Protein AF-A0A7L5T2L1-F1 (afdb_monomer_lite)

Structure (mmCIF, N/CA/C/O backbone):
data_AF-A0A7L5T2L1-F1
#
_entry.id   AF-A0A7L5T2L1-F1
#
loop_
_atom_site.group_PDB
_atom_site.id
_atom_site.type_symbol
_atom_site.label_atom_id
_atom_site.label_alt_id
_atom_site.label_comp_id
_atom_site.label_asym_id
_atom_site.label_entity_id
_atom_site.label_seq_id
_atom_site.pdbx_PDB_ins_code
_atom_site.Cartn_x
_atom_site.Cartn_y
_atom_site.Cartn_z
_atom_site.occupancy
_atom_site.B_iso_or_equiv
_atom_site.auth_seq_id
_atom_site.auth_comp_id
_atom_site.auth_asym_id
_atom_site.auth_atom_id
_atom_site.pdbx_PD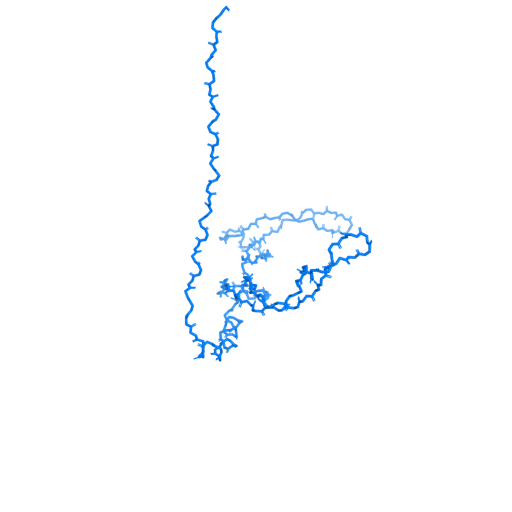B_model_num
ATOM 1 N N . MET A 1 1 ? -0.432 4.960 -7.953 1.00 74.12 1 MET A N 1
ATOM 2 C CA . MET A 1 1 ? 0.563 3.987 -8.406 1.00 74.12 1 MET A CA 1
ATOM 3 C C . MET A 1 1 ? 1.934 4.625 -8.351 1.00 74.12 1 MET A C 1
ATOM 5 O O . MET A 1 1 ? 2.113 5.667 -8.980 1.00 74.12 1 MET A O 1
ATOM 9 N N . ALA A 1 2 ? 2.849 4.062 -7.569 1.00 75.38 2 ALA A N 1
ATOM 10 C CA . ALA A 1 2 ? 4.249 4.434 -7.547 1.00 75.38 2 ALA A CA 1
ATOM 11 C C . ALA A 1 2 ? 4.890 4.053 -8.883 1.00 75.38 2 ALA A C 1
ATOM 13 O O . ALA A 1 2 ? 4.734 2.944 -9.399 1.00 75.38 2 ALA A O 1
ATOM 14 N N . VAL A 1 3 ? 5.604 5.005 -9.474 1.00 84.06 3 VAL A N 1
ATOM 15 C CA . VAL A 1 3 ? 6.258 4.818 -10.764 1.00 84.06 3 VAL A CA 1
ATOM 16 C C . VAL A 1 3 ? 7.718 5.219 -10.672 1.00 84.06 3 VAL A C 1
ATOM 18 O O . VAL A 1 3 ? 8.058 6.174 -9.975 1.00 84.06 3 VAL A O 1
ATOM 21 N N . ARG A 1 4 ? 8.583 4.494 -11.380 1.00 83.12 4 ARG A N 1
ATOM 22 C CA . ARG A 1 4 ? 10.009 4.817 -11.482 1.00 83.12 4 ARG A CA 1
ATOM 23 C C . ARG A 1 4 ? 10.441 4.893 -12.938 1.00 83.12 4 ARG A C 1
ATOM 25 O O . ARG A 1 4 ? 9.880 4.215 -13.796 1.00 83.12 4 ARG A O 1
ATOM 32 N N . PHE A 1 5 ? 11.439 5.724 -13.208 1.00 85.62 5 PHE A N 1
ATOM 33 C CA . PHE A 1 5 ? 12.090 5.780 -14.510 1.00 85.62 5 PHE A CA 1
ATOM 34 C C . PHE A 1 5 ? 13.153 4.683 -14.583 1.00 85.62 5 PHE A C 1
ATOM 36 O O . PHE A 1 5 ? 14.040 4.625 -13.732 1.00 85.62 5 PHE A O 1
ATOM 43 N N . VAL A 1 6 ? 13.060 3.816 -15.587 1.00 86.75 6 VAL A N 1
ATOM 44 C CA . VAL A 1 6 ? 14.075 2.798 -15.875 1.00 86.75 6 VAL A CA 1
ATOM 45 C C . VAL A 1 6 ? 14.744 3.162 -17.188 1.00 86.75 6 VAL A C 1
ATOM 47 O O . VAL A 1 6 ? 14.076 3.254 -18.219 1.00 86.75 6 VAL A O 1
ATOM 50 N N . GLN A 1 7 ? 16.059 3.370 -17.141 1.00 88.50 7 GLN A N 1
ATOM 51 C CA . GLN A 1 7 ? 16.861 3.611 -18.333 1.00 88.50 7 GLN A CA 1
ATOM 52 C C . GLN A 1 7 ? 16.911 2.342 -19.193 1.00 88.50 7 GLN A C 1
ATOM 54 O O . GLN A 1 7 ? 17.133 1.244 -18.682 1.00 88.50 7 GLN A O 1
ATOM 59 N N . VAL A 1 8 ? 16.724 2.503 -20.500 1.00 89.00 8 VAL A N 1
ATOM 60 C CA . VAL A 1 8 ? 16.801 1.432 -21.498 1.00 89.00 8 VAL A CA 1
ATOM 61 C C . VAL A 1 8 ? 17.934 1.706 -22.494 1.00 89.00 8 VAL A C 1
ATOM 63 O O . VAL A 1 8 ? 18.355 2.857 -22.653 1.00 89.00 8 VAL A O 1
ATOM 66 N N . PRO A 1 9 ? 18.463 0.671 -23.171 1.00 91.31 9 PRO A N 1
ATOM 67 C CA . PRO A 1 9 ? 19.429 0.859 -24.250 1.00 91.31 9 PRO A CA 1
ATOM 68 C C . PRO A 1 9 ? 18.844 1.678 -25.409 1.00 91.31 9 PRO A C 1
ATOM 70 O O . PRO A 1 9 ? 17.655 1.580 -25.703 1.00 91.31 9 PRO A O 1
ATOM 73 N N . GLU A 1 10 ? 19.691 2.410 -26.141 1.00 90.19 10 GLU A N 1
ATOM 74 C CA . GLU A 1 10 ? 19.261 3.182 -27.321 1.00 90.19 10 GLU A CA 1
ATOM 75 C C . GLU A 1 10 ? 18.577 2.313 -28.392 1.00 90.19 10 GLU A C 1
ATOM 77 O O . GLU A 1 10 ? 17.695 2.788 -29.102 1.00 90.19 10 GLU A O 1
ATOM 82 N N . THR A 1 11 ? 18.918 1.025 -28.484 1.00 94.31 11 THR A N 1
ATOM 83 C CA . THR A 1 11 ? 18.270 0.090 -29.419 1.00 94.31 11 THR A CA 1
ATOM 84 C C . THR A 1 11 ? 16.770 -0.087 -29.164 1.00 94.31 11 THR A C 1
ATOM 86 O O . THR A 1 11 ? 16.085 -0.616 -30.029 1.00 94.31 11 THR A O 1
ATOM 89 N N . GLN A 1 12 ? 16.272 0.339 -27.998 1.00 90.75 12 GLN A N 1
ATOM 90 C CA . GLN A 1 12 ? 14.863 0.282 -27.601 1.00 90.75 12 GLN A CA 1
ATOM 91 C C . GLN A 1 12 ? 14.166 1.651 -27.673 1.00 90.75 12 GLN A C 1
ATOM 93 O O . GLN A 1 12 ? 13.041 1.786 -27.207 1.00 90.75 12 GLN A O 1
ATOM 98 N N . LYS A 1 13 ? 14.806 2.693 -28.225 1.00 90.69 13 LYS A N 1
ATOM 99 C CA . LYS A 1 13 ? 14.264 4.066 -28.203 1.00 90.69 13 LYS A CA 1
ATOM 100 C C . LYS A 1 13 ? 12.907 4.237 -28.890 1.00 90.69 13 LYS A C 1
ATOM 102 O O . LYS A 1 13 ? 12.166 5.142 -28.528 1.00 90.69 13 LYS A O 1
ATOM 107 N N . ASP A 1 14 ? 12.608 3.376 -29.861 1.00 93.44 14 ASP A N 1
ATOM 108 C CA . ASP A 1 14 ? 11.365 3.398 -30.636 1.00 93.44 14 ASP A CA 1
ATOM 109 C C . ASP A 1 14 ? 10.297 2.443 -30.058 1.00 93.44 14 ASP A C 1
ATOM 111 O O . ASP A 1 14 ? 9.224 2.285 -30.642 1.00 93.44 14 ASP A O 1
ATOM 115 N N . GLU A 1 15 ? 10.574 1.783 -28.924 1.00 91.25 15 GLU A N 1
ATOM 116 C CA . GLU A 1 15 ? 9.596 0.942 -28.228 1.00 91.25 15 GLU A CA 1
ATOM 117 C C . GLU A 1 15 ? 8.518 1.783 -27.525 1.00 91.25 15 GLU A C 1
ATOM 119 O O . GLU A 1 15 ? 8.744 2.908 -27.073 1.00 91.25 15 GLU A O 1
ATOM 124 N N . GLU A 1 16 ? 7.320 1.210 -27.391 1.00 87.75 16 GLU A N 1
ATOM 125 C CA . GLU A 1 16 ? 6.193 1.875 -26.739 1.00 87.75 16 GLU A CA 1
ATOM 126 C C . GLU A 1 16 ? 6.526 2.276 -25.289 1.00 87.75 16 GLU A C 1
ATOM 128 O O . GLU A 1 16 ? 7.048 1.493 -24.493 1.00 87.75 16 GLU A O 1
ATOM 133 N N . GLY A 1 17 ? 6.207 3.526 -24.940 1.00 84.94 17 GLY A N 1
ATOM 134 C CA . GLY A 1 17 ? 6.403 4.070 -23.595 1.00 84.94 17 GLY A CA 1
ATOM 135 C C . GLY A 1 17 ? 7.833 4.515 -23.270 1.00 84.94 17 GLY A C 1
ATOM 136 O O . GLY A 1 17 ? 8.056 5.030 -22.172 1.00 84.94 17 GLY A O 1
ATOM 137 N N . VAL A 1 18 ? 8.788 4.364 -24.194 1.00 90.50 18 VAL A N 1
ATOM 138 C CA . VAL A 1 18 ? 10.150 4.893 -24.046 1.00 90.50 18 VAL A CA 1
ATOM 139 C C . VAL A 1 18 ? 10.183 6.384 -24.393 1.00 90.50 18 VAL A C 1
ATOM 141 O O . VAL A 1 18 ? 9.581 6.840 -25.362 1.00 90.50 18 VAL A O 1
ATOM 144 N N . GLN A 1 19 ? 10.867 7.163 -23.560 1.00 91.69 19 GLN A N 1
ATOM 145 C CA . GLN A 1 19 ? 11.028 8.608 -23.665 1.00 91.69 19 GLN A CA 1
ATOM 146 C C . GLN A 1 19 ? 12.513 8.967 -23.662 1.00 91.69 19 GLN A C 1
ATOM 148 O O . GLN A 1 19 ? 13.309 8.393 -22.915 1.00 91.69 19 GLN A O 1
ATOM 153 N N . GLU A 1 20 ? 12.878 9.953 -24.476 1.00 91.44 20 GLU A N 1
ATOM 154 C CA . GLU A 1 20 ? 14.196 10.579 -24.432 1.00 91.44 20 GLU A CA 1
ATOM 155 C C . GLU A 1 20 ? 14.237 11.606 -23.292 1.00 91.44 20 GLU A C 1
ATOM 157 O O . GLU A 1 20 ? 13.337 12.430 -23.135 1.00 91.44 20 GLU A O 1
ATOM 162 N N . THR A 1 21 ? 15.288 11.559 -22.479 1.00 87.25 21 THR A N 1
ATOM 163 C CA . THR A 1 21 ? 15.573 12.530 -21.419 1.00 87.25 21 THR A CA 1
ATOM 164 C C . THR A 1 21 ? 17.023 12.978 -21.535 1.00 87.25 21 THR A C 1
ATOM 166 O O . THR A 1 21 ? 17.913 12.182 -21.826 1.00 87.25 21 THR A O 1
ATOM 169 N N . VAL A 1 22 ? 17.284 14.261 -21.299 1.00 88.44 22 VAL A N 1
ATOM 170 C CA . VAL A 1 22 ? 18.646 14.802 -21.260 1.00 88.44 22 VAL A CA 1
ATOM 171 C C . VAL A 1 22 ? 19.095 14.868 -19.809 1.00 88.44 22 VAL A C 1
ATOM 173 O O . VAL A 1 22 ? 18.417 15.459 -18.972 1.00 88.44 22 VAL A O 1
ATOM 176 N N . THR A 1 23 ? 20.224 14.238 -19.494 1.00 83.56 23 THR A N 1
ATOM 177 C CA . THR A 1 23 ? 20.792 14.231 -18.143 1.00 83.56 23 THR A CA 1
ATOM 178 C C . THR A 1 23 ? 22.209 14.803 -18.171 1.00 83.56 23 THR A C 1
ATOM 180 O O . THR A 1 23 ? 23.016 14.390 -19.008 1.00 83.56 23 THR A O 1
ATOM 183 N N . PRO A 1 24 ? 22.542 15.759 -17.287 1.00 85.12 24 PRO A N 1
ATOM 184 C CA . PRO A 1 24 ? 23.900 16.272 -17.178 1.00 85.12 24 PRO A CA 1
ATOM 185 C C . PRO A 1 24 ? 24.810 15.210 -16.550 1.00 85.12 24 PRO A C 1
ATOM 187 O O . PRO A 1 24 ? 24.545 14.723 -15.452 1.00 85.12 24 PRO A O 1
ATOM 190 N N . VAL A 1 25 ? 25.902 14.870 -17.231 1.00 84.19 25 VAL A N 1
ATOM 191 C CA . VAL A 1 25 ? 26.928 13.938 -16.750 1.00 84.19 25 VAL A CA 1
ATOM 192 C C . VAL A 1 25 ? 28.255 14.680 -16.662 1.00 84.19 25 VAL A C 1
ATOM 194 O O . VAL A 1 25 ? 28.649 15.378 -17.595 1.00 84.19 25 VAL A O 1
ATOM 197 N N . VAL A 1 26 ? 28.957 14.550 -15.536 1.00 84.88 26 VAL A N 1
ATOM 198 C CA . VAL A 1 26 ? 30.274 15.173 -15.361 1.00 84.88 26 VAL A CA 1
ATOM 199 C C . VAL A 1 26 ? 31.350 14.225 -15.874 1.00 84.88 26 VAL A C 1
ATOM 201 O O . VAL A 1 26 ? 31.560 13.153 -15.310 1.00 84.88 26 VAL A O 1
ATOM 204 N N . VAL A 1 27 ? 32.065 14.640 -16.917 1.00 85.44 27 VAL A N 1
ATOM 205 C CA . VAL A 1 27 ? 33.211 13.915 -17.475 1.00 85.44 27 VAL A CA 1
ATOM 206 C C . VAL A 1 27 ? 34.424 14.832 -17.382 1.00 85.44 27 VAL A C 1
ATOM 208 O O . VAL A 1 27 ? 34.423 15.928 -17.934 1.00 85.44 27 VAL A O 1
ATOM 211 N N . ASN A 1 28 ? 35.456 14.416 -16.642 1.00 84.94 28 ASN A N 1
ATOM 212 C CA . ASN A 1 28 ? 36.690 15.193 -16.443 1.00 84.94 28 ASN A CA 1
ATOM 213 C C . ASN A 1 28 ? 36.460 16.639 -15.946 1.00 84.94 28 ASN A C 1
ATOM 215 O O . ASN A 1 28 ? 37.169 17.560 -16.342 1.00 84.94 28 ASN A O 1
ATOM 219 N N . GLY A 1 29 ? 35.456 16.851 -15.089 1.00 87.50 29 GLY A N 1
ATOM 220 C CA . GLY A 1 29 ? 35.133 18.172 -14.534 1.00 87.50 29 GLY A CA 1
ATOM 221 C C . GLY A 1 29 ? 34.338 19.093 -15.467 1.00 87.50 29 GLY A C 1
ATOM 222 O O . GLY A 1 29 ? 34.060 20.228 -15.089 1.00 87.50 29 GLY A O 1
ATOM 223 N N . GLN A 1 30 ? 33.938 18.622 -16.652 1.00 85.69 30 GLN A N 1
ATOM 224 C CA . GLN A 1 30 ? 33.017 19.325 -17.544 1.00 85.69 30 GLN A CA 1
ATOM 225 C C . GLN A 1 30 ? 31.636 18.666 -17.507 1.00 85.69 30 GLN A C 1
ATOM 227 O O . GLN A 1 30 ? 31.522 17.442 -17.580 1.00 85.69 30 GLN A O 1
ATOM 232 N N . THR A 1 31 ? 30.585 19.479 -17.406 1.00 87.06 31 THR A N 1
ATOM 233 C CA . THR A 1 31 ? 29.201 19.009 -17.528 1.00 87.06 31 THR A CA 1
ATOM 234 C C . THR A 1 31 ? 28.869 18.819 -19.001 1.00 87.06 31 THR A C 1
ATOM 236 O O . THR A 1 31 ? 28.834 19.786 -19.759 1.00 87.06 31 THR A O 1
ATOM 239 N N . VAL A 1 32 ? 28.622 17.575 -19.397 1.00 88.06 32 VAL A N 1
ATOM 240 C CA . VAL A 1 32 ? 28.192 17.197 -20.742 1.00 88.06 32 VAL A CA 1
ATOM 241 C C . VAL A 1 32 ? 26.747 16.721 -20.668 1.00 88.06 32 VAL A C 1
ATOM 243 O O . VAL A 1 32 ? 26.404 15.856 -19.863 1.00 88.06 32 VAL A O 1
ATOM 246 N N . GLU A 1 33 ? 25.885 17.280 -21.511 1.00 89.06 33 GLU A N 1
ATOM 247 C CA . GLU A 1 33 ? 24.514 16.798 -21.657 1.00 89.06 33 GLU A CA 1
ATOM 248 C C . GLU A 1 33 ? 24.510 15.465 -22.405 1.00 89.06 33 GLU A C 1
ATOM 250 O O . GLU A 1 33 ? 24.963 15.373 -23.546 1.00 89.06 33 GLU A O 1
ATOM 255 N N . THR A 1 34 ? 24.005 14.419 -21.755 1.00 87.00 34 THR A N 1
ATOM 256 C CA . THR A 1 34 ? 23.888 13.084 -22.343 1.00 87.00 34 THR A CA 1
ATOM 257 C C . THR A 1 34 ? 22.419 12.745 -22.532 1.00 87.00 34 THR A C 1
ATOM 259 O O . THR A 1 34 ? 21.610 12.915 -21.621 1.00 87.00 34 THR A O 1
ATOM 262 N N . ARG A 1 35 ? 22.072 12.256 -23.723 1.00 89.50 35 ARG A N 1
ATOM 263 C CA . ARG A 1 35 ? 20.736 11.729 -24.007 1.00 89.50 35 ARG A CA 1
ATOM 264 C C . ARG A 1 35 ? 20.637 10.318 -23.455 1.00 89.50 35 ARG A C 1
ATOM 266 O O . ARG A 1 35 ? 21.454 9.463 -23.790 1.00 89.50 35 ARG A O 1
ATOM 273 N N . ILE A 1 36 ? 19.636 10.089 -22.622 1.00 90.75 36 ILE A N 1
ATOM 274 C CA . ILE A 1 36 ? 19.262 8.769 -22.139 1.00 90.75 36 ILE A CA 1
ATOM 275 C C . ILE A 1 36 ? 17.842 8.465 -22.595 1.00 90.75 36 ILE A C 1
ATOM 277 O O . ILE A 1 36 ? 17.004 9.355 -22.710 1.00 90.75 36 ILE A O 1
ATOM 281 N N . TYR A 1 37 ? 17.574 7.193 -22.838 1.00 92.38 37 TYR A N 1
ATOM 282 C CA . TYR A 1 37 ? 16.236 6.707 -23.131 1.00 92.38 37 TYR A CA 1
ATOM 283 C C . TYR A 1 37 ? 15.755 5.930 -21.919 1.00 92.38 37 TYR A C 1
ATOM 285 O O . TYR A 1 37 ? 16.528 5.204 -21.293 1.00 92.38 37 TYR A O 1
ATOM 293 N N . GLY A 1 38 ? 14.490 6.066 -21.562 1.00 90.69 38 GLY A N 1
ATOM 294 C CA . GLY A 1 38 ? 13.917 5.268 -20.492 1.00 90.69 38 GLY A CA 1
ATOM 295 C C . GLY A 1 38 ? 12.412 5.328 -20.491 1.00 90.69 38 GLY A C 1
ATOM 296 O O . GLY A 1 38 ? 11.804 6.139 -21.179 1.00 90.69 38 GLY A O 1
ATOM 297 N N . ARG A 1 39 ? 11.803 4.436 -19.727 1.00 91.00 39 ARG A N 1
ATOM 298 C CA . ARG A 1 39 ? 10.351 4.347 -19.604 1.00 91.00 39 ARG A CA 1
ATOM 299 C C . ARG A 1 39 ? 9.938 4.421 -18.152 1.00 91.00 39 ARG A C 1
ATOM 301 O O . ARG A 1 39 ? 10.661 3.983 -17.254 1.00 91.00 39 ARG A O 1
ATOM 308 N N . THR A 1 40 ? 8.753 4.964 -17.933 1.00 89.19 40 THR A N 1
ATOM 309 C CA . THR A 1 40 ? 8.102 4.953 -16.630 1.00 89.19 40 THR A CA 1
ATOM 310 C C . THR A 1 40 ? 7.439 3.598 -16.425 1.00 89.19 40 THR A C 1
ATOM 312 O O . THR A 1 40 ? 6.572 3.212 -17.204 1.00 89.19 40 THR A O 1
ATOM 315 N N . VAL A 1 41 ? 7.841 2.878 -15.380 1.00 89.06 41 VAL A N 1
ATOM 316 C CA . VAL A 1 41 ? 7.253 1.582 -15.013 1.00 89.06 41 VAL A CA 1
ATOM 317 C C . VAL A 1 41 ? 6.600 1.668 -13.642 1.00 89.06 41 VAL A C 1
ATOM 319 O O . VAL A 1 41 ? 7.130 2.303 -12.724 1.00 89.06 41 VAL A O 1
ATOM 322 N N . ILE A 1 42 ? 5.445 1.022 -13.511 1.00 90.38 42 ILE A N 1
ATOM 323 C CA . ILE A 1 42 ? 4.846 0.726 -12.210 1.00 90.38 42 ILE A CA 1
ATOM 324 C C . ILE A 1 42 ? 5.691 -0.378 -11.567 1.00 90.38 42 ILE A C 1
ATOM 326 O O . ILE A 1 42 ? 6.184 -1.269 -12.260 1.00 90.38 42 ILE A O 1
ATOM 330 N N . HIS A 1 43 ? 5.897 -0.292 -10.259 1.00 92.94 43 HIS A N 1
ATOM 331 C CA . HIS A 1 43 ? 6.688 -1.261 -9.510 1.00 92.94 43 HIS A CA 1
ATOM 332 C C . HIS A 1 43 ? 5.998 -1.621 -8.200 1.00 92.94 43 HIS A C 1
ATOM 334 O O . HIS A 1 43 ? 5.166 -0.865 -7.704 1.00 92.94 43 HIS A O 1
ATOM 340 N N . CYS A 1 44 ? 6.341 -2.789 -7.666 1.00 94.69 44 CYS A N 1
ATOM 341 C CA . CYS A 1 44 ? 5.948 -3.189 -6.325 1.00 94.69 44 CYS A CA 1
ATOM 342 C C . CYS A 1 44 ? 6.621 -2.267 -5.294 1.00 94.69 44 CYS A C 1
ATOM 344 O O . CYS A 1 44 ? 7.839 -2.087 -5.322 1.00 94.69 44 CYS A O 1
ATOM 346 N N . ASP A 1 45 ? 5.839 -1.730 -4.358 1.00 95.19 45 ASP A N 1
ATOM 347 C CA . ASP A 1 45 ? 6.320 -0.849 -3.288 1.00 95.19 45 ASP A CA 1
ATOM 348 C C . A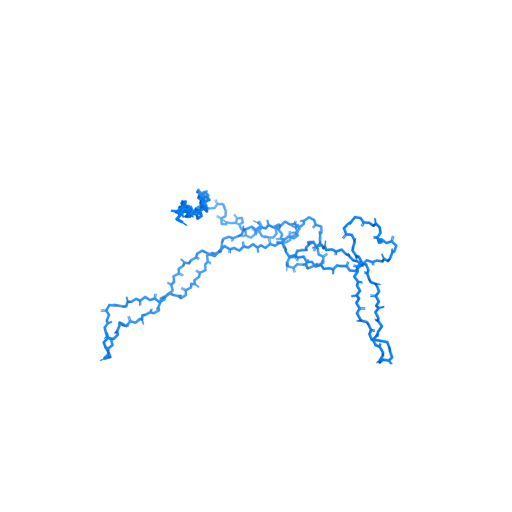SP A 1 45 ? 7.228 -1.585 -2.284 1.00 95.19 45 ASP A C 1
ATOM 350 O O . ASP A 1 45 ? 8.054 -0.961 -1.618 1.00 95.19 45 ASP A O 1
ATOM 354 N N . ILE A 1 46 ? 7.083 -2.911 -2.159 1.00 94.75 46 ILE A N 1
ATOM 355 C CA . ILE A 1 46 ? 7.891 -3.754 -1.258 1.00 94.75 46 ILE A CA 1
ATOM 356 C C . ILE A 1 46 ? 9.161 -4.253 -1.959 1.00 94.75 46 ILE A C 1
ATOM 358 O O . ILE A 1 46 ? 10.234 -4.289 -1.359 1.00 94.75 46 ILE A O 1
ATOM 362 N N . GLU A 1 47 ? 9.043 -4.625 -3.234 1.00 92.50 47 GLU A N 1
ATOM 363 C CA . GLU A 1 47 ? 10.108 -5.225 -4.041 1.00 92.50 47 GLU A CA 1
ATOM 364 C C . GLU A 1 47 ? 10.297 -4.406 -5.326 1.00 92.50 47 GLU A C 1
ATOM 366 O O . GLU A 1 47 ? 9.736 -4.760 -6.365 1.00 92.50 47 GLU A O 1
ATOM 371 N N . PRO A 1 48 ? 11.083 -3.312 -5.301 1.00 88.94 48 PRO A N 1
ATOM 372 C CA . PRO A 1 48 ? 11.085 -2.330 -6.388 1.00 88.94 48 PRO A CA 1
ATOM 373 C C . PRO A 1 48 ? 11.478 -2.868 -7.766 1.00 88.94 48 PRO A C 1
ATOM 375 O O . PRO A 1 48 ? 11.177 -2.240 -8.780 1.00 88.94 48 PRO A O 1
ATOM 378 N N . ASP A 1 49 ? 12.154 -4.015 -7.822 1.00 90.12 49 ASP A N 1
ATOM 379 C CA . ASP A 1 49 ? 12.561 -4.659 -9.071 1.00 90.12 49 ASP A CA 1
ATOM 380 C C . ASP A 1 49 ? 11.447 -5.463 -9.747 1.00 90.12 49 ASP A C 1
ATOM 382 O O . ASP A 1 49 ? 11.524 -5.743 -10.946 1.00 90.12 49 ASP A O 1
ATOM 386 N N . VAL A 1 50 ? 10.364 -5.746 -9.026 1.00 91.62 50 VAL A N 1
ATOM 387 C CA . VAL A 1 50 ? 9.165 -6.371 -9.577 1.00 91.62 50 VAL A CA 1
ATOM 388 C C . VAL A 1 50 ? 8.309 -5.305 -10.253 1.00 91.62 50 VAL A C 1
ATOM 390 O O . VAL A 1 50 ? 7.777 -4.402 -9.611 1.00 91.62 50 VAL A O 1
ATOM 393 N N . THR A 1 51 ? 8.174 -5.424 -11.571 1.00 90.81 51 THR A N 1
ATOM 394 C CA . THR A 1 51 ? 7.410 -4.492 -12.425 1.00 90.81 51 THR A CA 1
ATOM 395 C C . THR A 1 51 ? 6.296 -5.178 -13.217 1.00 90.81 51 THR A C 1
ATOM 397 O O . THR A 1 51 ? 5.436 -4.508 -13.783 1.00 90.81 51 THR A O 1
ATOM 400 N N . ALA A 1 52 ? 6.291 -6.513 -13.245 1.00 89.94 52 ALA A N 1
ATOM 401 C CA . ALA A 1 52 ? 5.250 -7.316 -13.872 1.00 89.94 52 ALA A CA 1
ATOM 402 C C . ALA A 1 52 ? 4.099 -7.579 -12.890 1.00 89.94 52 ALA A C 1
ATOM 404 O O . ALA A 1 52 ? 4.341 -7.778 -11.699 1.00 89.94 52 ALA A O 1
ATOM 405 N N . ASP A 1 53 ? 2.867 -7.588 -13.409 1.00 93.00 53 ASP A N 1
ATOM 406 C CA . ASP A 1 53 ? 1.639 -7.935 -12.678 1.00 93.00 53 ASP A CA 1
ATOM 407 C C . ASP A 1 53 ? 1.476 -7.201 -11.335 1.00 93.00 53 ASP A C 1
ATOM 409 O O . ASP A 1 53 ? 1.058 -7.768 -10.324 1.00 93.00 53 ASP A O 1
ATOM 413 N N . VAL A 1 54 ? 1.832 -5.913 -11.320 1.00 95.06 54 VAL A N 1
ATOM 414 C CA . VAL A 1 54 ? 1.674 -5.055 -10.145 1.00 95.06 54 VAL A CA 1
ATOM 415 C C . VAL A 1 54 ? 0.232 -4.560 -10.049 1.00 95.06 54 VAL A C 1
ATOM 417 O O . VAL A 1 54 ? -0.314 -3.996 -10.999 1.00 95.06 54 VAL A O 1
ATOM 420 N N . HIS A 1 55 ? -0.371 -4.725 -8.873 1.00 94.38 55 HIS A N 1
ATOM 421 C CA . HIS A 1 55 ? -1.737 -4.302 -8.583 1.00 94.38 55 HIS A CA 1
ATOM 422 C C . HIS A 1 55 ? -1.778 -3.262 -7.461 1.00 94.38 55 HIS A C 1
ATOM 424 O O . HIS A 1 55 ? -1.202 -3.475 -6.395 1.00 94.38 55 HIS A O 1
ATOM 430 N N . SER A 1 56 ? -2.535 -2.178 -7.661 1.00 95.50 56 SER A N 1
ATOM 431 C CA . SER A 1 56 ? -2.894 -1.264 -6.571 1.00 95.50 56 SER A CA 1
ATOM 432 C C . SER A 1 56 ? -3.963 -1.884 -5.682 1.00 95.50 56 SER A C 1
ATOM 434 O O . SER A 1 56 ? -5.057 -2.210 -6.146 1.00 95.50 56 SER A O 1
ATOM 436 N N . VAL A 1 57 ? -3.675 -1.979 -4.390 1.00 95.31 57 VAL A N 1
ATOM 437 C CA . VAL A 1 57 ? -4.583 -2.514 -3.376 1.00 95.31 57 VAL A CA 1
ATOM 438 C C . VAL A 1 57 ? -4.940 -1.412 -2.386 1.00 95.31 57 VAL A C 1
ATOM 440 O O . VAL A 1 57 ? -4.056 -0.792 -1.796 1.00 95.31 57 VAL A O 1
ATOM 443 N N . GLU A 1 58 ? -6.237 -1.169 -2.180 1.00 94.56 58 GLU A N 1
ATOM 444 C CA . GLU A 1 58 ? -6.712 -0.365 -1.049 1.00 94.56 58 GLU A CA 1
ATOM 445 C C . GLU A 1 58 ? -6.797 -1.251 0.199 1.00 94.56 58 GLU A C 1
ATOM 447 O O . GLU A 1 58 ? -7.429 -2.308 0.183 1.00 94.56 58 GLU A O 1
ATOM 452 N N . ILE A 1 59 ? -6.177 -0.808 1.291 1.00 93.81 59 ILE A N 1
ATOM 453 C CA . ILE A 1 59 ? -6.241 -1.466 2.596 1.00 93.81 59 ILE A CA 1
ATOM 454 C C . ILE A 1 59 ? -6.809 -0.508 3.643 1.00 93.81 59 ILE A C 1
ATOM 456 O O . ILE A 1 59 ? -6.530 0.695 3.644 1.00 93.81 59 ILE A O 1
ATOM 460 N N . GLN A 1 60 ? -7.606 -1.059 4.557 1.00 93.19 60 GLN A N 1
ATOM 461 C CA . GLN A 1 60 ? -8.144 -0.349 5.713 1.00 93.19 60 GLN A CA 1
ATOM 462 C C . GLN A 1 60 ? -7.499 -0.907 6.976 1.00 93.19 60 GLN A C 1
ATOM 464 O O . GLN A 1 60 ? -7.725 -2.061 7.336 1.00 93.19 60 GLN A O 1
ATOM 469 N N . VAL A 1 61 ? -6.672 -0.094 7.631 1.00 94.44 61 VAL A N 1
ATOM 470 C CA . VAL A 1 61 ? -5.862 -0.517 8.775 1.00 94.44 61 VAL A CA 1
ATOM 471 C C . VAL A 1 61 ? -6.442 0.089 10.054 1.00 94.44 61 VAL A C 1
ATOM 473 O O . VAL A 1 61 ? -6.552 1.314 10.141 1.00 94.44 61 VAL A O 1
ATOM 476 N N . PRO A 1 62 ? -6.841 -0.724 11.049 1.00 93.81 62 PRO A N 1
ATOM 477 C CA . PRO A 1 62 ? -7.176 -0.211 12.369 1.00 93.81 62 PRO A CA 1
ATOM 478 C C . PRO A 1 62 ? -5.903 0.295 13.061 1.00 93.81 62 PRO A C 1
ATOM 480 O O . PRO A 1 62 ? -4.932 -0.447 13.197 1.00 93.81 62 PRO A O 1
ATOM 483 N N . ALA A 1 63 ? -5.911 1.548 13.501 1.00 94.88 63 ALA A N 1
ATOM 484 C CA . ALA A 1 63 ? -4.793 2.207 14.163 1.00 94.88 63 ALA A CA 1
ATOM 485 C C . ALA A 1 63 ? -5.263 2.892 15.450 1.00 94.88 63 ALA A C 1
ATOM 487 O O . ALA A 1 63 ? -6.317 3.533 15.483 1.00 94.88 63 ALA A O 1
ATOM 488 N N . TRP A 1 64 ? -4.474 2.750 16.511 1.00 95.69 64 TRP A N 1
ATOM 489 C CA . TRP A 1 64 ? -4.649 3.513 17.741 1.00 95.69 64 TRP A CA 1
ATOM 490 C C . TRP A 1 64 ? -4.013 4.886 17.558 1.00 95.69 64 TRP A C 1
ATOM 492 O O . TRP A 1 64 ? -2.830 4.977 17.230 1.00 95.69 64 TRP A O 1
ATOM 502 N N . VAL A 1 65 ? -4.810 5.938 17.718 1.00 94.44 65 VAL A N 1
ATOM 503 C CA . VAL A 1 65 ? -4.352 7.321 17.580 1.00 94.44 65 VAL A CA 1
ATOM 504 C C . VAL A 1 65 ? -4.710 8.121 18.821 1.00 94.44 65 VAL A C 1
ATOM 506 O O . VAL A 1 65 ? -5.720 7.859 19.477 1.00 94.44 65 VAL A O 1
ATOM 509 N N . GLU A 1 66 ? -3.883 9.112 19.126 1.00 96.06 66 GLU A N 1
ATOM 510 C CA . GLU A 1 66 ? -4.156 10.069 20.189 1.00 96.06 66 GLU A CA 1
ATOM 511 C C . GLU A 1 66 ? -5.168 11.109 19.705 1.00 96.06 66 GLU A C 1
ATOM 513 O O . GLU A 1 66 ? -5.042 11.680 18.620 1.00 96.06 66 GLU A O 1
ATOM 518 N N . GLU A 1 67 ? -6.206 11.321 20.505 1.00 94.69 67 GLU A N 1
ATOM 519 C CA . GLU A 1 67 ? -7.235 12.325 20.280 1.00 94.69 67 GLU A CA 1
ATOM 520 C C . GLU A 1 67 ? -7.341 13.212 21.518 1.00 94.69 67 GLU A C 1
ATOM 522 O O . GLU A 1 67 ? -7.550 12.728 22.637 1.00 94.69 67 GLU A O 1
ATOM 527 N N . GLU A 1 68 ? -7.198 14.515 21.294 1.00 94.56 68 GLU A N 1
ATOM 528 C CA . GLU A 1 68 ? -7.498 15.538 22.285 1.00 94.56 68 GLU A CA 1
ATOM 529 C C . GLU A 1 68 ? -9.009 15.654 22.486 1.00 94.56 68 GLU A C 1
ATOM 531 O O . GLU A 1 68 ? -9.791 15.617 21.530 1.00 94.56 68 GLU A O 1
ATOM 536 N N . TYR A 1 69 ? -9.430 15.806 23.736 1.00 90.81 69 TYR A N 1
ATOM 537 C CA . TYR A 1 69 ? -10.826 16.026 24.086 1.00 90.81 69 TYR A CA 1
ATOM 538 C C . TYR A 1 69 ? -10.943 16.996 25.260 1.00 90.81 69 TYR A C 1
ATOM 540 O O . TYR A 1 69 ? -10.065 17.066 26.118 1.00 90.81 69 TYR A O 1
ATOM 548 N N . GLU A 1 70 ? -12.048 17.736 25.311 1.00 90.38 70 GLU A N 1
ATOM 549 C CA . GLU A 1 70 ? -12.351 18.607 26.446 1.00 90.38 70 GLU A CA 1
ATOM 550 C C . GLU A 1 70 ? -12.740 17.758 27.660 1.00 90.38 70 GLU A C 1
ATOM 552 O O . GLU A 1 70 ? -13.658 16.936 27.584 1.00 90.38 70 GLU A O 1
ATOM 557 N N . THR A 1 71 ? -12.054 17.956 28.787 1.00 88.62 71 THR A N 1
ATOM 558 C CA . THR A 1 71 ? -12.319 17.184 30.014 1.00 88.62 71 THR A CA 1
ATOM 559 C C . THR A 1 71 ? -13.554 17.682 30.765 1.00 88.62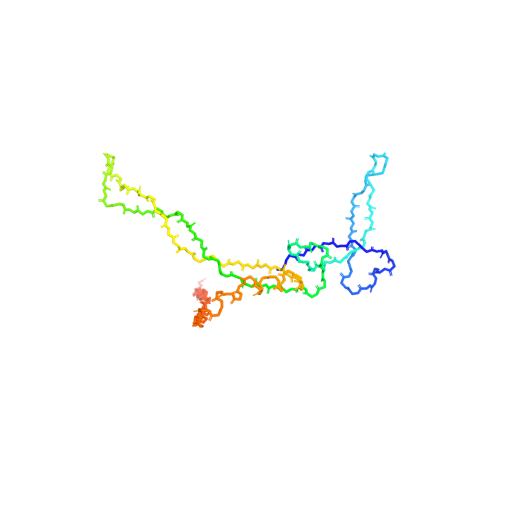 71 THR A C 1
ATOM 561 O O . THR A 1 71 ? -14.087 16.970 31.613 1.00 88.62 71 THR A O 1
ATOM 564 N N . GLY A 1 72 ? -14.023 18.893 30.446 1.00 86.56 72 GLY A N 1
ATOM 565 C CA . GLY A 1 72 ? -15.076 19.593 31.183 1.00 86.56 72 GLY A CA 1
ATOM 566 C C . GLY A 1 72 ? -14.571 20.358 32.412 1.00 86.56 72 GLY A C 1
ATOM 567 O O . GLY A 1 72 ? -15.375 20.984 33.099 1.00 86.56 72 GLY A O 1
ATOM 568 N N . GLU A 1 73 ? -13.264 20.335 32.681 1.00 90.69 73 GLU A N 1
ATOM 569 C CA . GLU A 1 73 ? -12.618 21.142 33.720 1.00 90.69 73 GLU A CA 1
ATOM 570 C C . GLU A 1 73 ? -12.103 22.470 33.135 1.00 90.69 73 GLU A C 1
ATOM 572 O O . GLU A 1 73 ? -11.874 22.583 31.929 1.00 90.69 73 GLU A O 1
ATOM 577 N N . GLN A 1 74 ? -11.920 23.482 33.987 1.00 90.12 74 GLN A N 1
ATOM 578 C CA . GLN A 1 74 ? -11.296 24.755 33.613 1.00 90.12 74 GLN A CA 1
ATOM 579 C C . GLN A 1 74 ? -9.942 24.917 34.299 1.00 90.12 74 GLN A C 1
ATOM 581 O O . GLN A 1 74 ? -9.796 24.622 35.485 1.00 90.12 74 GLN A O 1
ATOM 586 N N . ASN A 1 75 ? -8.975 25.430 33.545 1.00 89.25 75 ASN A N 1
ATOM 587 C CA . ASN A 1 75 ? -7.685 25.868 34.058 1.00 89.25 75 ASN A CA 1
ATOM 588 C C . ASN A 1 75 ? -7.826 27.200 34.817 1.00 89.25 75 ASN A C 1
ATOM 590 O O . ASN A 1 75 ? -8.820 27.915 34.685 1.00 89.25 75 ASN A O 1
ATOM 594 N N . GLU A 1 76 ? -6.798 27.572 35.582 1.00 88.19 76 GLU A N 1
ATOM 595 C CA . GLU A 1 76 ? -6.779 28.821 36.364 1.00 88.19 76 GLU A CA 1
ATOM 596 C C . GLU A 1 76 ? -6.877 30.093 35.499 1.00 88.19 76 GLU A C 1
ATOM 598 O O . GLU A 1 76 ? -7.329 31.134 35.974 1.00 88.19 76 GLU A O 1
ATOM 603 N N . ASP A 1 77 ? -6.493 30.011 34.223 1.00 89.19 77 ASP A N 1
ATOM 604 C CA . ASP A 1 77 ? -6.603 31.099 33.245 1.00 89.19 77 ASP A CA 1
ATOM 605 C C . ASP A 1 77 ? -7.991 31.190 32.574 1.00 89.19 77 ASP A C 1
ATOM 607 O O . ASP A 1 77 ? -8.215 32.056 31.726 1.00 89.19 77 ASP A O 1
ATOM 611 N N . GLY A 1 78 ? -8.933 30.319 32.957 1.00 84.88 78 GLY A N 1
ATOM 612 C CA . GLY A 1 78 ? -10.292 30.255 32.416 1.00 84.88 78 GLY A CA 1
ATOM 613 C C . GLY A 1 78 ? -10.423 29.490 31.094 1.00 84.88 78 GLY A C 1
ATOM 614 O O . GLY A 1 78 ? -11.522 29.436 30.538 1.00 84.88 78 GLY A O 1
ATOM 615 N N . SER A 1 79 ? -9.342 28.895 30.581 1.00 87.50 79 SER A N 1
ATOM 616 C CA . SER A 1 79 ? -9.395 27.996 29.423 1.00 87.50 79 SER A CA 1
ATOM 617 C C . SER A 1 79 ? -9.945 26.611 29.794 1.00 87.50 79 SER A C 1
ATOM 619 O O . SER A 1 79 ? -9.856 26.182 30.945 1.00 87.50 79 SER A O 1
ATOM 621 N N . ASN A 1 80 ? -10.518 25.896 28.821 1.00 88.94 80 ASN A N 1
ATOM 622 C CA . ASN A 1 80 ? -10.943 24.507 29.014 1.00 88.94 80 ASN A CA 1
ATOM 623 C C . ASN A 1 80 ? -9.713 23.598 29.122 1.00 88.94 80 ASN A C 1
ATOM 625 O O . ASN A 1 80 ? -8.803 23.671 28.294 1.00 88.94 80 ASN A O 1
ATOM 629 N N . ALA A 1 81 ? -9.711 22.703 30.103 1.00 92.00 81 ALA A N 1
ATOM 630 C CA . ALA A 1 81 ? -8.707 21.660 30.200 1.00 92.00 81 ALA A CA 1
ATOM 631 C C . ALA A 1 81 ? -8.900 20.627 29.077 1.00 92.00 81 ALA A C 1
ATOM 633 O O . ALA A 1 81 ? -10.011 20.163 28.792 1.00 92.00 81 ALA A O 1
ATOM 634 N N . ILE A 1 82 ? -7.787 20.271 28.436 1.00 94.12 82 ILE A N 1
ATOM 635 C CA . ILE A 1 82 ? -7.730 19.292 27.353 1.00 94.12 82 ILE A CA 1
ATOM 636 C C . ILE A 1 82 ? -7.019 18.044 27.864 1.00 94.12 82 ILE A C 1
ATOM 638 O O . ILE A 1 82 ? -5.915 18.113 28.402 1.00 94.12 82 ILE A O 1
ATOM 642 N N . GLY A 1 83 ? -7.667 16.897 27.692 1.00 92.06 83 GLY A N 1
ATOM 643 C CA . GLY A 1 83 ? -7.093 15.584 27.943 1.00 92.06 83 GLY A CA 1
ATOM 644 C C . GLY A 1 83 ? -6.715 14.902 26.635 1.00 92.06 83 GLY A C 1
ATOM 645 O O . GLY A 1 83 ? -7.251 15.221 25.577 1.00 92.06 83 GLY A O 1
ATOM 646 N N . VAL A 1 84 ? -5.830 13.910 26.714 1.00 95.69 84 VAL A N 1
ATOM 647 C CA . VAL A 1 84 ? -5.481 13.044 25.581 1.00 95.69 84 VAL A CA 1
ATOM 648 C C . VAL A 1 84 ? -5.985 11.638 25.868 1.00 95.69 84 VAL A C 1
ATOM 650 O O . VAL A 1 84 ? -5.820 11.120 26.975 1.00 95.69 84 VAL A O 1
ATOM 653 N N . ARG A 1 85 ? -6.609 11.005 24.875 1.00 93.31 85 ARG A N 1
ATOM 654 C CA . ARG A 1 85 ? -7.023 9.599 24.946 1.00 93.31 85 ARG A CA 1
ATOM 655 C C . ARG A 1 85 ? -6.639 8.843 23.681 1.00 93.31 85 ARG A C 1
ATOM 657 O O . ARG A 1 85 ? -6.542 9.420 22.605 1.00 93.31 85 ARG A O 1
ATOM 664 N N . GLN A 1 86 ? -6.486 7.531 23.814 1.00 96.69 86 GLN A N 1
ATOM 665 C CA . GLN A 1 86 ? -6.296 6.621 22.688 1.00 96.69 86 GLN A CA 1
ATOM 666 C C . GLN A 1 86 ? -7.660 6.239 22.104 1.00 96.69 86 GLN A C 1
ATOM 668 O O . GLN A 1 86 ? -8.533 5.744 22.822 1.00 96.69 86 GLN A O 1
ATOM 673 N N . VAL A 1 87 ? -7.846 6.450 20.803 1.00 95.31 87 VAL A N 1
ATOM 674 C CA . VAL A 1 87 ? -9.045 6.030 20.068 1.00 95.31 87 VAL A CA 1
ATOM 675 C C . VAL A 1 87 ? -8.663 5.145 18.890 1.00 95.31 87 VAL A C 1
ATOM 677 O O . VAL A 1 87 ? -7.675 5.388 18.200 1.00 95.31 87 VAL A O 1
ATOM 680 N N . LEU A 1 88 ? -9.462 4.106 18.649 1.00 96.00 88 LEU A N 1
ATOM 681 C CA . LEU A 1 88 ? -9.285 3.243 17.488 1.00 96.00 88 LEU A CA 1
ATOM 682 C C . LEU A 1 88 ? -9.889 3.930 16.261 1.00 96.00 88 LEU A C 1
ATOM 684 O O . LEU A 1 88 ? -11.095 4.178 16.213 1.00 96.00 88 LEU A O 1
ATOM 688 N N . ARG A 1 89 ? -9.061 4.220 15.259 1.00 93.94 89 ARG A N 1
ATOM 689 C CA . ARG A 1 89 ? -9.488 4.761 13.966 1.00 93.94 89 ARG A CA 1
ATOM 690 C C . ARG A 1 89 ? -9.132 3.818 12.830 1.00 93.94 89 ARG A C 1
ATOM 692 O O . ARG A 1 89 ? -8.288 2.942 12.959 1.00 93.94 89 ARG A O 1
ATOM 699 N N . THR A 1 90 ? -9.803 4.001 11.701 1.00 93.88 90 THR A N 1
ATOM 700 C CA . THR A 1 90 ? -9.502 3.280 10.464 1.00 93.88 90 THR A CA 1
ATOM 701 C C . THR A 1 90 ? -8.751 4.201 9.519 1.00 93.88 90 THR A C 1
ATOM 703 O O . THR A 1 90 ? -9.277 5.237 9.109 1.00 9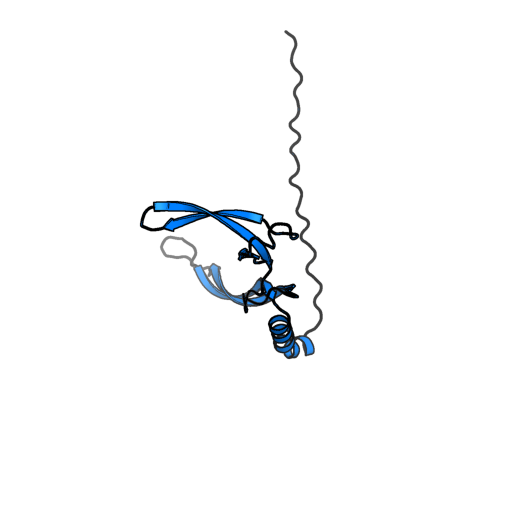3.88 90 THR A O 1
ATOM 706 N N . GLU A 1 91 ? -7.543 3.808 9.142 1.00 93.94 91 GLU A N 1
ATOM 707 C CA . GLU A 1 91 ? -6.747 4.486 8.127 1.00 93.94 91 GLU A CA 1
ATOM 708 C C . GLU A 1 91 ? -6.931 3.809 6.773 1.00 93.94 91 GLU A C 1
ATOM 710 O O . GLU A 1 91 ? -6.789 2.593 6.654 1.00 93.94 91 GLU A O 1
ATOM 715 N N . ARG A 1 92 ? -7.223 4.598 5.736 1.00 93.75 92 ARG A N 1
ATOM 716 C CA . ARG A 1 92 ? -7.251 4.112 4.352 1.00 93.75 92 ARG A CA 1
ATOM 717 C C . ARG A 1 92 ? -5.894 4.341 3.717 1.00 93.75 92 ARG A C 1
ATOM 719 O O . ARG A 1 92 ? -5.387 5.461 3.750 1.00 93.75 92 ARG A O 1
ATOM 726 N N . ARG A 1 93 ? -5.321 3.291 3.141 1.00 94.00 93 ARG A N 1
ATOM 727 C CA . ARG A 1 93 ? -4.015 3.319 2.483 1.00 94.00 93 ARG A CA 1
ATOM 728 C C . ARG A 1 93 ? -4.119 2.616 1.136 1.00 94.00 93 ARG A C 1
ATOM 730 O O . ARG A 1 93 ? -4.954 1.734 0.958 1.00 94.00 93 ARG A O 1
ATOM 737 N N . THR A 1 94 ? -3.259 3.001 0.206 1.00 95.25 94 THR A N 1
ATOM 738 C CA . THR A 1 94 ? -3.095 2.318 -1.079 1.00 95.25 94 THR A CA 1
ATOM 739 C C . THR A 1 94 ? -1.644 1.885 -1.193 1.00 95.25 94 THR A C 1
ATOM 741 O O . THR A 1 94 ? -0.761 2.660 -0.832 1.00 95.25 94 THR A O 1
ATOM 744 N N . VAL A 1 95 ? -1.421 0.662 -1.661 1.00 95.38 95 VAL A N 1
ATOM 745 C CA . VAL A 1 95 ? -0.092 0.081 -1.878 1.00 95.38 95 VAL A CA 1
ATOM 746 C C . VAL A 1 95 ? -0.080 -0.670 -3.204 1.00 95.38 95 VAL A C 1
ATOM 748 O O . VAL A 1 95 ? -1.073 -1.311 -3.553 1.00 95.38 95 VAL A O 1
ATOM 751 N N . ASP A 1 96 ? 1.019 -0.585 -3.940 1.00 96.31 96 ASP A N 1
ATOM 752 C CA . ASP A 1 96 ? 1.224 -1.318 -5.184 1.00 96.31 96 ASP A CA 1
ATOM 753 C C . ASP A 1 96 ? 2.028 -2.588 -4.912 1.00 96.31 96 ASP A C 1
ATOM 755 O O . ASP A 1 96 ? 3.148 -2.537 -4.407 1.00 96.31 96 ASP A O 1
ATOM 759 N N . LEU A 1 97 ? 1.452 -3.751 -5.216 1.00 96.62 97 LEU A N 1
ATOM 760 C CA . LEU A 1 97 ? 2.039 -5.047 -4.877 1.00 96.62 97 LEU A CA 1
ATOM 761 C C . LEU A 1 97 ? 2.237 -5.900 -6.124 1.00 96.62 97 LEU A C 1
ATOM 763 O O . LEU A 1 97 ? 1.316 -6.063 -6.924 1.00 96.62 97 LEU A O 1
ATOM 767 N N . GLY A 1 98 ? 3.431 -6.477 -6.250 1.00 96.81 98 GLY A N 1
ATOM 768 C CA . GLY A 1 98 ? 3.694 -7.583 -7.168 1.00 96.81 98 GLY A CA 1
ATOM 769 C C . GLY A 1 98 ? 3.016 -8.883 -6.706 1.00 96.81 98 GLY A C 1
ATOM 770 O O . GLY A 1 98 ? 2.480 -8.938 -5.594 1.00 96.81 98 GLY A O 1
ATOM 771 N N . PRO A 1 99 ? 3.052 -9.949 -7.520 1.00 97.12 99 PRO A N 1
ATOM 772 C CA . PRO A 1 99 ? 2.260 -11.162 -7.305 1.00 97.12 99 PRO A CA 1
ATOM 773 C C . PRO A 1 99 ? 2.550 -11.864 -5.970 1.00 97.12 99 PRO A C 1
ATOM 775 O O . PRO A 1 99 ? 1.614 -12.225 -5.254 1.00 97.12 99 PRO A O 1
ATOM 778 N N . ASP A 1 100 ? 3.823 -12.011 -5.598 1.00 97.44 100 ASP A N 1
ATOM 779 C CA . ASP A 1 100 ? 4.209 -12.696 -4.358 1.00 97.44 100 ASP A CA 1
ATOM 780 C C . ASP A 1 100 ? 3.836 -11.879 -3.117 1.00 97.44 100 ASP A C 1
ATOM 782 O O . ASP A 1 100 ? 3.222 -12.399 -2.183 1.00 97.44 100 ASP A O 1
ATOM 786 N N . SER A 1 101 ? 4.110 -10.574 -3.139 1.00 97.31 101 SER A N 1
ATOM 787 C CA . SER A 1 101 ? 3.709 -9.641 -2.083 1.00 97.31 101 SER A CA 1
ATOM 788 C C . SER A 1 101 ? 2.178 -9.545 -1.932 1.00 97.31 101 SER A C 1
ATOM 790 O O . SER A 1 101 ? 1.657 -9.524 -0.814 1.00 97.31 101 SER A O 1
ATOM 792 N N . LEU A 1 102 ? 1.428 -9.552 -3.039 1.00 97.38 102 LEU A N 1
ATOM 793 C CA . LEU A 1 102 ? -0.037 -9.583 -3.028 1.00 97.38 102 LEU A CA 1
ATOM 794 C C . LEU A 1 102 ? -0.561 -10.886 -2.414 1.00 97.38 102 LEU A C 1
ATOM 796 O O . LEU A 1 102 ? -1.471 -10.864 -1.582 1.00 97.38 102 LEU A O 1
ATOM 800 N N . LYS A 1 103 ? 0.028 -12.021 -2.794 1.00 98.06 103 LYS A N 1
ATOM 801 C CA . LYS A 1 103 ? -0.310 -13.325 -2.224 1.00 98.06 103 LYS A CA 1
ATOM 802 C C . LYS A 1 103 ? -0.027 -13.362 -0.722 1.00 98.06 103 LYS A C 1
ATOM 804 O O . LYS A 1 103 ? -0.885 -13.805 0.040 1.00 98.06 103 LYS A O 1
ATOM 809 N N . ALA A 1 104 ? 1.115 -12.835 -0.285 1.00 98.06 104 ALA A N 1
ATOM 810 C CA . ALA A 1 104 ? 1.461 -12.740 1.130 1.00 98.06 104 ALA A CA 1
ATOM 811 C C . ALA A 1 104 ? 0.436 -11.903 1.916 1.00 98.06 104 ALA A C 1
ATOM 813 O O . ALA A 1 104 ? 0.005 -12.313 2.995 1.00 98.06 104 ALA A O 1
ATOM 814 N N . LEU A 1 105 ? -0.026 -10.777 1.357 1.00 97.38 105 LEU A N 1
ATOM 815 C CA . LEU A 1 105 ? -1.094 -9.975 1.961 1.00 97.38 105 LEU A CA 1
ATOM 816 C C . LEU A 1 105 ? -2.396 -10.781 2.104 1.00 97.38 105 LEU A C 1
ATOM 818 O O . LEU A 1 105 ? -3.018 -10.776 3.168 1.00 97.38 105 LEU A O 1
ATOM 822 N N . GLN A 1 106 ? -2.810 -11.496 1.056 1.00 97.19 106 GLN A N 1
ATOM 823 C CA . GLN A 1 106 ? -4.020 -12.325 1.087 1.00 97.19 106 GLN A CA 1
ATOM 824 C C . GLN A 1 106 ? -3.927 -13.443 2.134 1.00 97.19 106 GLN A C 1
ATOM 826 O O . GLN A 1 106 ? -4.890 -13.696 2.861 1.00 97.19 106 GLN A O 1
ATOM 831 N N . GLU A 1 107 ? -2.773 -14.100 2.234 1.00 98.19 107 GLU A N 1
ATOM 832 C CA . GLU A 1 107 ? -2.522 -15.148 3.223 1.00 98.19 107 GLU A CA 1
ATOM 833 C C . GLU A 1 107 ? -2.533 -14.594 4.653 1.00 98.19 107 GLU A C 1
ATOM 835 O O . GLU A 1 107 ? -3.167 -15.189 5.527 1.00 98.19 107 GLU A O 1
ATOM 840 N N . ALA A 1 108 ? -1.929 -13.424 4.882 1.00 97.62 108 ALA A N 1
ATOM 841 C CA . ALA A 1 108 ? -1.930 -12.757 6.183 1.00 97.62 108 ALA A CA 1
ATOM 842 C C . ALA A 1 108 ? -3.340 -12.337 6.636 1.00 97.62 108 ALA A C 1
ATOM 844 O O . ALA A 1 108 ? -3.664 -12.409 7.822 1.00 97.62 108 ALA A O 1
ATOM 845 N N . LEU A 1 109 ? -4.203 -11.929 5.699 1.00 96.19 109 LEU A N 1
ATOM 846 C CA . LEU A 1 109 ? -5.576 -11.510 5.995 1.00 96.19 109 LEU A CA 1
ATOM 847 C C . LEU A 1 109 ? -6.563 -12.680 6.140 1.00 96.19 109 LEU A C 1
ATOM 849 O O . LEU A 1 109 ? -7.626 -12.515 6.746 1.00 96.19 109 LEU A O 1
ATOM 853 N N . ARG A 1 110 ? -6.231 -13.870 5.623 1.00 96.62 110 ARG A N 1
ATOM 854 C CA . ARG A 1 110 ? -7.132 -15.036 5.581 1.00 96.62 110 ARG A CA 1
ATOM 855 C C . ARG A 1 110 ? -7.732 -15.429 6.945 1.00 96.62 110 ARG A C 1
ATOM 857 O O . ARG A 1 110 ? -8.940 -15.688 6.977 1.00 96.62 110 ARG A O 1
ATOM 864 N N . PRO A 1 111 ? -6.984 -15.469 8.067 1.00 97.94 111 PRO A N 1
ATOM 865 C CA . PRO A 1 111 ? -7.563 -15.821 9.366 1.00 97.94 111 PRO A CA 1
ATOM 866 C C . PRO A 1 111 ? -8.670 -14.853 9.802 1.00 97.94 111 PRO A C 1
ATOM 868 O O . PRO A 1 111 ? -9.700 -15.282 10.317 1.00 97.94 111 PRO A O 1
ATOM 871 N N . PHE A 1 112 ? -8.498 -13.556 9.532 1.00 95.12 112 PHE A N 1
ATOM 872 C CA . PHE A 1 112 ? -9.472 -12.519 9.879 1.00 95.12 112 PHE A CA 1
ATOM 873 C C . PHE A 1 112 ? -10.684 -12.546 8.950 1.00 95.12 112 PHE A C 1
ATOM 875 O O . PHE A 1 112 ? -11.816 -12.435 9.413 1.00 95.12 112 PHE A O 1
ATOM 882 N N . ALA A 1 113 ? -10.457 -12.751 7.650 1.00 92.38 113 ALA A N 1
ATOM 883 C CA . ALA A 1 113 ? -11.524 -12.862 6.659 1.00 92.38 113 ALA A CA 1
ATOM 884 C C . ALA A 1 113 ? -12.458 -14.057 6.920 1.00 92.38 113 ALA A C 1
ATOM 886 O O . ALA A 1 113 ? -13.637 -13.999 6.595 1.00 92.38 113 ALA A O 1
ATOM 887 N N . THR A 1 114 ? -11.943 -15.131 7.528 1.00 95.44 114 THR A N 1
ATOM 888 C CA . THR A 1 114 ? -12.729 -16.341 7.830 1.00 95.44 114 THR A CA 1
ATOM 889 C C . THR A 1 114 ? -13.771 -16.108 8.928 1.00 95.44 114 THR A C 1
ATOM 891 O O . THR A 1 114 ? -14.822 -16.743 8.924 1.00 95.44 114 THR A O 1
ATOM 894 N N . VAL A 1 1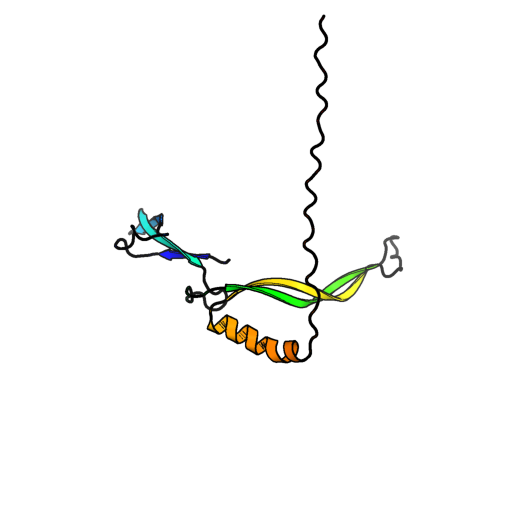15 ? -13.488 -15.213 9.879 1.00 97.06 115 VAL A N 1
ATOM 895 C CA . VAL A 1 115 ? -14.362 -14.939 11.034 1.00 97.06 115 VAL A CA 1
ATOM 896 C C . VAL A 1 115 ? -15.131 -13.624 10.912 1.00 97.06 115 VAL A C 1
ATOM 898 O O . VAL A 1 115 ? -16.038 -13.365 11.703 1.00 97.06 115 VAL A O 1
ATOM 901 N N . SER A 1 116 ? -14.764 -12.770 9.956 1.00 93.81 116 SER A N 1
ATOM 902 C CA . SER A 1 116 ? -15.438 -11.499 9.728 1.00 93.81 116 SER A CA 1
ATOM 903 C C . SER A 1 116 ? -16.731 -11.684 8.930 1.00 93.81 116 SER A C 1
ATOM 905 O O . SER A 1 116 ? -16.949 -12.677 8.237 1.00 93.81 116 SER A O 1
ATOM 907 N N . ARG A 1 117 ? -17.622 -10.697 9.039 1.00 93.19 117 ARG A N 1
ATOM 908 C CA . ARG A 1 117 ? -18.808 -10.581 8.185 1.00 93.19 117 ARG A CA 1
ATOM 909 C C . ARG A 1 117 ? -18.544 -9.544 7.092 1.00 93.19 117 ARG A C 1
ATOM 911 O O . ARG A 1 117 ? -17.854 -8.561 7.377 1.00 93.19 117 ARG A O 1
ATOM 918 N N . PRO A 1 118 ? -19.124 -9.695 5.891 1.00 87.06 118 PRO A N 1
ATOM 919 C CA . PRO A 1 118 ? -19.124 -8.627 4.900 1.00 87.06 118 PRO A CA 1
ATOM 920 C C . PRO A 1 118 ? -19.697 -7.337 5.499 1.00 87.06 118 PRO A C 1
ATOM 922 O O . PRO A 1 118 ? -20.705 -7.368 6.208 1.00 87.06 118 PRO A O 1
ATOM 925 N N . SER A 1 119 ? -19.044 -6.211 5.229 1.00 82.94 119 SER A N 1
ATOM 926 C CA . SER A 1 119 ? -19.562 -4.877 5.537 1.00 82.94 119 SER A CA 1
ATOM 927 C C . SER A 1 119 ? -20.058 -4.240 4.247 1.00 82.94 119 SER A C 1
ATOM 929 O O . SER A 1 119 ? -19.462 -4.461 3.193 1.00 82.94 119 SER A O 1
ATOM 931 N N . GLU A 1 120 ? -21.117 -3.434 4.322 1.00 78.50 120 GLU A N 1
ATOM 932 C CA . GLU A 1 120 ? -21.509 -2.599 3.187 1.00 78.50 120 GLU A CA 1
ATOM 933 C C . GLU A 1 120 ? -20.368 -1.646 2.824 1.00 78.50 120 GLU A C 1
ATOM 935 O O . GLU A 1 120 ? -19.705 -1.073 3.699 1.00 78.50 120 GLU A O 1
ATOM 940 N N . GLU A 1 121 ? -20.137 -1.497 1.522 1.00 71.88 121 GLU A N 1
ATOM 941 C CA . GLU A 1 121 ? -19.168 -0.547 1.003 1.00 71.88 121 GLU A CA 1
ATOM 942 C C . GLU A 1 121 ? -19.655 0.876 1.326 1.00 71.88 121 GLU A C 1
ATOM 944 O O . GLU A 1 121 ? -20.816 1.211 1.062 1.00 71.88 121 GLU A O 1
ATOM 949 N N . PRO A 1 122 ? -18.818 1.733 1.935 1.00 65.56 122 PRO A N 1
ATOM 950 C CA . PRO A 1 122 ? -19.230 3.085 2.271 1.00 65.56 122 PRO A CA 1
ATOM 951 C C . PRO A 1 122 ? -19.613 3.829 0.992 1.00 65.56 122 PRO A C 1
ATOM 953 O O . PRO A 1 122 ? -18.792 3.973 0.087 1.00 65.56 122 PRO A O 1
ATOM 956 N N . ALA A 1 123 ? -20.855 4.322 0.937 1.00 64.75 123 ALA A N 1
ATOM 957 C CA . ALA A 1 123 ? -21.381 5.002 -0.239 1.00 64.75 123 ALA A CA 1
ATOM 958 C C . ALA A 1 123 ? -20.405 6.092 -0.724 1.00 64.75 123 ALA A C 1
ATOM 960 O O . ALA A 1 123 ? -19.924 6.892 0.094 1.00 64.75 123 ALA A O 1
ATOM 961 N N . PRO A 1 124 ? -20.108 6.166 -2.036 1.00 64.44 124 PRO A N 1
ATOM 962 C CA . PRO A 1 124 ? -19.198 7.172 -2.558 1.00 64.44 124 PRO A CA 1
ATOM 963 C C . PRO A 1 124 ? -19.724 8.558 -2.182 1.00 64.44 124 PRO A C 1
ATOM 965 O O . PRO A 1 124 ? -20.849 8.931 -2.531 1.00 64.44 124 PRO A O 1
ATOM 968 N N . LYS A 1 125 ? -18.915 9.339 -1.451 1.00 61.22 125 LYS A N 1
ATOM 969 C CA . LYS A 1 125 ? -19.245 10.733 -1.130 1.00 61.22 125 LYS A CA 1
ATOM 970 C C . LYS A 1 125 ? -19.434 11.477 -2.450 1.00 61.22 125 LYS A C 1
ATOM 972 O O . LYS A 1 125 ? -18.462 11.758 -3.151 1.00 61.22 125 LYS A O 1
ATOM 977 N N . LYS A 1 126 ? -20.681 11.812 -2.795 1.00 53.56 126 LYS A N 1
ATOM 978 C CA . LYS A 1 126 ? -20.979 12.702 -3.922 1.00 53.56 126 LYS A CA 1
ATOM 979 C C . LYS A 1 126 ? -20.219 14.008 -3.680 1.00 53.56 126 LYS A C 1
ATOM 981 O O . LYS A 1 126 ? -20.572 14.763 -2.777 1.00 53.56 126 LYS A O 1
ATOM 986 N N . ARG A 1 127 ? -19.169 14.278 -4.466 1.00 53.22 127 ARG A N 1
ATOM 987 C CA . ARG A 1 127 ? -18.540 15.605 -4.526 1.00 53.22 127 ARG A CA 1
ATOM 988 C C . ARG A 1 127 ? -19.628 16.583 -4.954 1.00 53.22 127 ARG A C 1
ATOM 990 O O . ARG A 1 127 ? -20.000 16.619 -6.125 1.00 53.22 127 ARG A O 1
ATOM 997 N N . GLY A 1 128 ? -20.166 17.339 -4.000 1.00 47.38 128 GLY A N 1
ATOM 998 C CA . GLY A 1 128 ? -21.046 18.459 -4.287 1.00 47.38 128 GLY A CA 1
ATOM 999 C C . GLY A 1 128 ? -20.315 19.395 -5.239 1.00 47.38 128 GLY A C 1
ATOM 1000 O O . GLY A 1 128 ? -19.279 19.960 -4.893 1.00 47.38 128 GLY A O 1
ATOM 1001 N N . ARG A 1 129 ? -20.805 19.506 -6.474 1.00 44.53 129 ARG A N 1
ATOM 1002 C CA . ARG A 1 129 ? -20.340 20.519 -7.419 1.00 44.53 129 ARG A CA 1
ATOM 1003 C C . ARG A 1 129 ? -20.557 21.876 -6.738 1.00 44.53 129 ARG A C 1
ATOM 1005 O O . ARG A 1 129 ? -21.693 22.134 -6.339 1.00 44.53 129 ARG A O 1
ATOM 1012 N N . PRO A 1 130 ? -19.534 22.734 -6.576 1.00 48.50 130 PRO A N 1
ATOM 1013 C CA . PRO A 1 130 ? -19.773 24.067 -6.050 1.00 48.50 130 PRO A CA 1
ATOM 1014 C C . PRO A 1 130 ? -20.760 24.765 -6.987 1.00 48.50 130 PRO A C 1
ATOM 1016 O O . PRO A 1 130 ? -20.555 24.808 -8.205 1.00 48.50 130 PRO A O 1
ATOM 1019 N N . ALA A 1 131 ? -21.872 25.239 -6.425 1.00 49.28 131 ALA A N 1
ATOM 1020 C CA . ALA A 1 131 ? -22.859 26.011 -7.156 1.00 49.28 131 ALA A CA 1
ATOM 1021 C C . ALA A 1 131 ? -22.155 27.237 -7.749 1.00 49.28 131 ALA A C 1
ATOM 1023 O O . ALA A 1 131 ? -21.661 28.101 -7.023 1.00 49.28 131 ALA A O 1
ATOM 1024 N N . LYS A 1 132 ? -22.073 27.296 -9.082 1.00 47.16 132 LYS A N 1
ATOM 1025 C CA . LYS A 1 132 ? -21.645 28.496 -9.802 1.00 47.16 132 LYS A CA 1
ATOM 1026 C C . LYS A 1 132 ? -22.632 29.599 -9.407 1.00 47.16 132 LYS A C 1
ATOM 1028 O O . LYS A 1 132 ? -23.784 29.558 -9.832 1.00 47.16 132 LYS A O 1
ATOM 1033 N N . LYS A 1 133 ? -22.205 30.556 -8.575 1.00 43.19 133 LYS A N 1
ATOM 1034 C CA . LYS A 1 133 ? -22.922 31.826 -8.397 1.00 43.19 133 LYS A CA 1
ATOM 1035 C C . LYS A 1 133 ? -23.065 32.437 -9.790 1.00 43.19 133 LYS A C 1
ATOM 1037 O O . LYS A 1 133 ? -22.067 32.813 -10.401 1.00 43.19 133 LYS A O 1
ATOM 1042 N N . ALA A 1 134 ? -24.286 32.469 -10.313 1.00 42.81 134 ALA A N 1
ATOM 1043 C CA . ALA A 1 134 ? -24.600 33.240 -11.501 1.00 42.81 134 ALA A CA 1
ATOM 1044 C C . ALA A 1 134 ? -24.401 34.718 -11.140 1.00 42.81 134 ALA A C 1
ATOM 1046 O O . ALA A 1 134 ? -25.145 35.269 -10.331 1.00 42.81 134 ALA A O 1
ATOM 1047 N N . ALA A 1 135 ? -23.351 35.333 -11.681 1.00 42.81 135 ALA A N 1
ATOM 1048 C CA . ALA A 1 135 ? -23.213 36.778 -11.668 1.00 42.81 135 ALA A CA 1
ATOM 1049 C C . ALA A 1 135 ? -24.311 37.346 -12.576 1.00 42.81 135 ALA A C 1
ATOM 1051 O O . ALA A 1 135 ? -24.322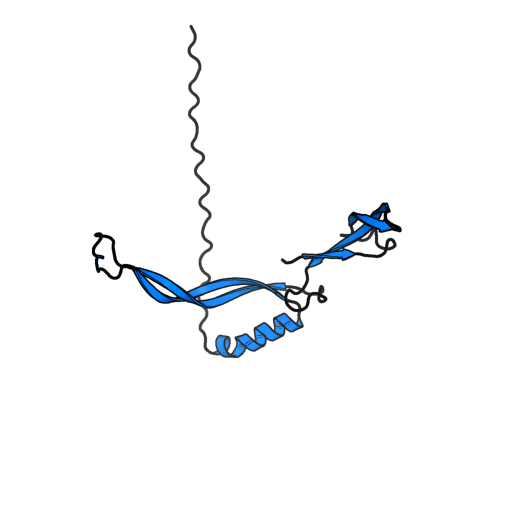 37.087 -13.781 1.00 42.81 135 ALA A O 1
ATOM 1052 N N . ALA A 1 136 ? -25.264 38.054 -11.973 1.00 44.12 136 ALA A N 1
ATOM 1053 C CA . ALA A 1 136 ? -26.272 38.816 -12.686 1.00 44.12 136 ALA A CA 1
ATOM 1054 C C . ALA A 1 136 ? -25.569 39.899 -13.518 1.00 44.12 136 ALA A C 1
ATOM 1056 O O . ALA A 1 136 ? -24.832 40.725 -12.983 1.00 44.12 136 ALA A O 1
ATOM 1057 N N . GLN A 1 137 ? -25.771 39.853 -14.833 1.00 38.62 137 GLN A N 1
ATOM 1058 C CA . GLN A 1 137 ? -25.377 40.913 -15.750 1.00 38.62 137 GLN A CA 1
ATOM 1059 C C . GLN A 1 137 ? -26.401 42.043 -15.629 1.00 38.62 137 GLN A C 1
ATOM 1061 O O . GLN A 1 137 ? -27.577 41.856 -15.936 1.00 38.62 137 GLN A O 1
ATOM 1066 N N . THR A 1 138 ? -25.958 43.207 -15.168 1.00 47.75 138 THR A N 1
ATOM 1067 C CA . THR A 1 138 ? -26.707 44.462 -15.268 1.00 47.75 138 THR A CA 1
ATOM 1068 C C . THR A 1 138 ? -26.564 44.995 -16.702 1.00 47.75 138 THR A C 1
ATOM 1070 O O . THR A 1 138 ? -25.432 45.074 -17.183 1.00 47.75 138 THR A O 1
ATOM 1073 N N . PRO A 1 139 ? -27.645 45.354 -17.416 1.00 50.66 139 PRO A N 1
ATOM 1074 C CA . PRO A 1 139 ? -27.532 45.985 -18.731 1.00 50.66 139 PRO A CA 1
ATOM 1075 C C . PRO A 1 139 ? -27.068 47.453 -18.617 1.00 50.66 139 PRO A C 1
ATOM 1077 O O . PRO A 1 139 ? -27.301 48.088 -17.584 1.00 50.66 139 PRO A O 1
ATOM 1080 N N . PRO A 1 140 ? -26.415 48.013 -19.655 1.00 50.75 140 PRO A N 1
ATOM 1081 C CA . PRO A 1 140 ? -25.924 49.386 -19.634 1.00 50.75 140 PRO A CA 1
ATOM 1082 C C . PRO A 1 140 ? -27.074 50.394 -19.760 1.00 50.75 140 PRO A C 1
ATOM 1084 O O . PRO A 1 140 ? -27.951 50.259 -20.613 1.00 50.75 140 PRO A O 1
ATOM 1087 N N . SER A 1 141 ? -27.041 51.425 -18.913 1.00 44.38 141 SER A N 1
ATOM 1088 C CA . SER A 1 141 ? -27.892 52.609 -19.033 1.00 44.38 141 SER A CA 1
ATOM 1089 C C . SER A 1 141 ? -27.423 53.447 -20.219 1.00 44.38 141 SER A C 1
ATOM 1091 O O . SER A 1 141 ? -26.250 53.807 -20.292 1.00 44.38 141 SER A O 1
ATOM 1093 N N . ALA A 1 142 ? -28.344 53.770 -21.123 1.00 41.81 142 ALA A N 1
ATOM 1094 C CA . ALA A 1 142 ? -28.168 54.829 -22.106 1.00 41.81 142 ALA A CA 1
ATOM 1095 C C . ALA A 1 142 ? -28.285 56.197 -21.413 1.00 41.81 142 ALA A C 1
ATOM 1097 O O . ALA A 1 142 ? -29.147 56.381 -20.548 1.00 41.81 142 ALA A O 1
ATOM 1098 N N . GLY A 1 143 ? -27.414 57.124 -21.802 1.00 37.12 143 GLY A N 1
ATOM 1099 C CA . GLY A 1 143 ? -27.386 58.533 -21.420 1.00 37.12 143 GLY A CA 1
ATOM 1100 C C . GLY A 1 143 ? -26.398 59.257 -22.314 1.00 37.12 143 GLY A C 1
ATOM 1101 O O . GLY A 1 143 ? -25.236 58.799 -22.343 1.00 37.12 143 GLY A O 1
#

Foldseek 3Di:
DDKDKDWDDPVCCPPPQKDWDWDFDQDPNDTDTDITITGIADAFPVHRVHRPPKDKDKDKDWDWDKDKDFPQDADPVRHTDIDIDTDTDIDIDIGIHDDVRVVVVCVVCVVVVVPDDDDDDPPPPPPPDPPPPPDDDDDDDDD

pLDDT: mean 84.81, std 16.15, range [37.12, 98.19]

Sequence (143 aa):
MAVRFVQVPETQKDEEGVQETVTPVVVNGQTVETRIYGRTVIHCDIEPDVTADVHSVEIQVPAWVEEEYETGEQNEDGSNAIGVRQVLRTERRTVDLGPDSLKALQEALRPFATVSRPSEEPAPKKRGRPAKKAAAQTPPSAG

Secondary structure (DSSP, 8-state):
--EEEEEE-GGGTTSTTEEEEEEEEEETTEEEEEEEEEEEEE--SSSTT--SS-EEEEEEEEEEEEEEEEEEEE-TTSPEEEEEEEEEEEEEEEEEE-HHHHHHHHHHHHHHHHHPPPPPPPPP-------------PPPPP-

Radius of gyration: 27.74 Å; chains: 1; bounding box: 65×75×67 Å